Protein AF-A0A7J2UTR8-F1 (afdb_monomer_lite)

Secondary structure (DSSP, 8-state):
-HHHHHHHHHHHHHHHHHHHHHHH-----SSTTS-HHHHHHHHHHHHHHHHHHHTTHHHHHS--SSGGG--GGGSHHHHHHHHHHHHHHHHTHHHHTTHHHHHHHHHHHHHHHHHHHHSGGGG---

Structure (mmCIF, N/CA/C/O backbone):
data_AF-A0A7J2UTR8-F1
#
_entry.id   AF-A0A7J2UTR8-F1
#
loop_
_atom_site.group_PDB
_atom_site.id
_atom_site.type_symbol
_atom_site.label_atom_id
_atom_site.label_alt_id
_atom_site.label_comp_id
_atom_site.label_asym_id
_atom_site.label_entity_id
_atom_site.label_seq_id
_atom_site.pdbx_PDB_ins_code
_atom_site.Cartn_x
_atom_site.Cartn_y
_atom_site.Cartn_z
_atom_site.occupancy
_atom_site.B_iso_or_equiv
_atom_site.auth_seq_id
_atom_site.auth_comp_id
_atom_site.auth_asym_id
_atom_site.auth_atom_id
_atom_site.pdbx_PDB_model_num
ATOM 1 N N . MET A 1 1 ? -1.368 7.617 -19.053 1.00 61.59 1 MET A N 1
ATOM 2 C CA . MET A 1 1 ? -2.261 6.508 -18.619 1.00 61.59 1 MET A CA 1
ATOM 3 C C . MET A 1 1 ? -1.663 5.593 -17.542 1.00 61.59 1 MET A C 1
ATOM 5 O O . MET A 1 1 ? -2.368 5.295 -16.586 1.00 61.59 1 MET A O 1
ATOM 9 N N . ARG A 1 2 ? -0.378 5.205 -17.615 1.00 71.50 2 ARG A N 1
ATOM 10 C CA . ARG A 1 2 ? 0.277 4.265 -16.674 1.00 71.50 2 ARG A CA 1
ATOM 11 C C . ARG A 1 2 ? 0.055 4.573 -15.182 1.00 71.50 2 ARG A C 1
ATOM 13 O O . ARG A 1 2 ? -0.390 3.699 -14.445 1.00 71.50 2 ARG A O 1
ATOM 20 N N . LYS A 1 3 ? 0.260 5.823 -14.748 1.00 74.94 3 LYS A N 1
ATOM 21 C CA . LYS A 1 3 ? 0.054 6.251 -13.347 1.00 74.94 3 LYS A CA 1
ATOM 22 C C . LYS A 1 3 ? -1.373 5.978 -12.843 1.00 74.94 3 LYS A C 1
ATOM 24 O O . LYS A 1 3 ? -1.557 5.536 -11.710 1.00 74.94 3 LYS A O 1
ATOM 29 N N . PHE A 1 4 ? -2.382 6.226 -13.679 1.00 81.19 4 PHE A N 1
ATOM 30 C CA . PHE A 1 4 ? -3.785 5.981 -13.335 1.00 81.19 4 PHE A CA 1
ATOM 31 C C . PHE A 1 4 ? -4.051 4.484 -13.139 1.00 81.19 4 PHE A C 1
ATOM 33 O O . PHE A 1 4 ? -4.593 4.102 -12.109 1.00 81.19 4 PHE A O 1
ATOM 40 N N . THR A 1 5 ? -3.558 3.634 -14.044 1.00 85.88 5 THR A N 1
ATOM 41 C CA . THR A 1 5 ? -3.658 2.170 -13.926 1.00 85.88 5 THR A CA 1
ATOM 42 C C . THR A 1 5 ? -3.014 1.644 -12.642 1.00 85.88 5 THR A C 1
ATOM 44 O O . THR A 1 5 ? -3.609 0.815 -11.962 1.00 85.88 5 THR A O 1
ATOM 47 N N . HIS A 1 6 ? -1.842 2.171 -12.270 1.00 85.81 6 HIS A N 1
ATOM 48 C CA . HIS A 1 6 ? -1.152 1.789 -11.034 1.00 85.81 6 HIS A CA 1
ATOM 49 C C . HIS A 1 6 ? -1.964 2.146 -9.790 1.00 85.81 6 HIS A C 1
ATOM 51 O O . HIS A 1 6 ? -2.122 1.320 -8.900 1.00 85.81 6 HIS A O 1
ATOM 57 N N . ALA A 1 7 ? -2.551 3.345 -9.761 1.00 86.44 7 ALA A N 1
ATOM 58 C CA . ALA A 1 7 ? -3.429 3.754 -8.668 1.00 86.44 7 ALA A CA 1
ATOM 59 C C . ALA A 1 7 ? -4.692 2.889 -8.566 1.00 86.44 7 ALA A C 1
ATOM 61 O O . ALA A 1 7 ? -5.039 2.450 -7.476 1.00 86.44 7 ALA A O 1
ATOM 62 N N . VAL A 1 8 ? -5.370 2.618 -9.685 1.00 90.19 8 VAL A N 1
ATOM 63 C CA . VAL A 1 8 ? -6.594 1.799 -9.682 1.00 90.19 8 VAL A CA 1
ATOM 64 C C . VAL A 1 8 ? -6.298 0.384 -9.189 1.00 90.19 8 VAL A C 1
ATOM 66 O O . VAL A 1 8 ? -7.002 -0.125 -8.321 1.00 90.19 8 VAL A O 1
ATOM 69 N N . PHE A 1 9 ? -5.232 -0.239 -9.691 1.00 90.88 9 PHE A N 1
ATOM 70 C CA . PHE A 1 9 ? -4.850 -1.588 -9.280 1.00 90.88 9 PHE A CA 1
ATOM 71 C C . PHE A 1 9 ? -4.436 -1.647 -7.801 1.00 90.88 9 PHE A C 1
ATOM 73 O O . PHE A 1 9 ? -4.866 -2.544 -7.076 1.00 90.88 9 PHE A O 1
ATOM 80 N N . ALA A 1 10 ? -3.680 -0.649 -7.335 1.00 92.12 10 ALA A N 1
ATOM 81 C CA . ALA A 1 10 ? -3.309 -0.506 -5.933 1.00 92.12 10 ALA A CA 1
ATOM 82 C C . ALA A 1 10 ? -4.534 -0.348 -5.021 1.00 92.12 10 ALA A C 1
ATOM 84 O O . ALA A 1 10 ? -4.593 -0.979 -3.972 1.00 92.12 10 ALA A O 1
ATOM 85 N N . LEU A 1 11 ? -5.536 0.437 -5.428 1.00 92.44 11 LEU A N 1
ATOM 86 C CA . LEU A 1 11 ? -6.776 0.610 -4.664 1.00 92.44 11 LEU A CA 1
ATOM 87 C C . LEU A 1 11 ? -7.621 -0.664 -4.615 1.00 92.44 11 LEU A C 1
ATOM 89 O O . LEU A 1 11 ? -8.209 -0.943 -3.577 1.00 92.44 11 LEU A O 1
ATOM 93 N N . ILE A 1 12 ? -7.668 -1.451 -5.693 1.00 93.19 12 ILE A N 1
ATOM 94 C CA . ILE A 1 12 ? -8.383 -2.737 -5.699 1.00 93.19 12 ILE A CA 1
ATOM 95 C C . ILE A 1 12 ? -7.723 -3.710 -4.715 1.00 93.19 12 ILE A C 1
ATOM 97 O O . ILE A 1 12 ? -8.404 -4.275 -3.858 1.00 93.19 12 ILE A O 1
ATOM 101 N N . LEU A 1 13 ? -6.398 -3.874 -4.797 1.00 91.44 13 LEU A N 1
ATOM 102 C CA . LEU A 1 13 ? -5.659 -4.756 -3.890 1.00 91.44 13 LEU A CA 1
ATOM 103 C C . LEU A 1 13 ? -5.707 -4.259 -2.440 1.00 91.44 13 LEU A C 1
ATOM 105 O O . LEU A 1 13 ? -6.000 -5.037 -1.534 1.00 91.44 13 LEU A O 1
ATOM 109 N N . GLY A 1 14 ? -5.462 -2.966 -2.224 1.00 91.88 14 GLY A N 1
ATOM 110 C CA . GLY A 1 14 ? -5.507 -2.330 -0.910 1.00 91.88 14 GLY A CA 1
ATOM 111 C C . GLY A 1 14 ? -6.895 -2.366 -0.285 1.00 91.88 14 GLY A C 1
ATOM 112 O O . GLY A 1 14 ? -7.018 -2.675 0.893 1.00 91.88 14 GLY A O 1
ATOM 113 N N . GLY A 1 15 ? -7.949 -2.128 -1.068 1.00 91.12 15 GLY A N 1
ATOM 114 C CA . GLY A 1 15 ? -9.335 -2.228 -0.616 1.00 91.12 15 GLY A CA 1
ATOM 115 C C . GLY A 1 15 ? -9.709 -3.653 -0.209 1.00 91.12 15 GLY A C 1
ATOM 116 O O . GLY A 1 15 ? -10.306 -3.846 0.848 1.00 91.12 15 GLY A O 1
ATOM 117 N N . GLY A 1 16 ? -9.289 -4.655 -0.989 1.00 91.69 16 GLY A N 1
ATOM 118 C CA . GLY A 1 16 ? -9.457 -6.064 -0.630 1.00 91.69 16 GLY A CA 1
ATOM 119 C C . GLY A 1 16 ? -8.726 -6.429 0.665 1.00 91.69 16 GLY A C 1
ATOM 120 O O . GLY A 1 16 ? -9.321 -7.016 1.566 1.00 91.69 16 GLY A O 1
ATOM 121 N N . ALA A 1 17 ? -7.462 -6.023 0.804 1.00 90.56 17 ALA A N 1
ATOM 122 C CA . ALA A 1 17 ? -6.697 -6.240 2.030 1.00 90.56 17 ALA A CA 1
ATOM 123 C C . ALA A 1 17 ? -7.313 -5.505 3.235 1.00 90.56 17 ALA A C 1
ATOM 125 O O . ALA A 1 17 ? -7.361 -6.054 4.332 1.00 90.56 17 ALA A O 1
ATOM 126 N N . LEU A 1 18 ? -7.824 -4.287 3.039 1.00 91.88 18 LEU A N 1
ATOM 127 C CA . LEU A 1 18 ? -8.445 -3.491 4.094 1.00 91.88 18 LEU A CA 1
ATOM 128 C C . LEU A 1 18 ? -9.753 -4.132 4.566 1.00 91.88 18 LEU A C 1
ATOM 130 O O . LEU A 1 18 ? -10.003 -4.192 5.766 1.00 91.88 18 LEU A O 1
ATOM 134 N N . ALA A 1 19 ? -10.550 -4.672 3.641 1.00 92.00 19 ALA A N 1
ATOM 135 C CA . ALA A 1 19 ? -11.744 -5.439 3.975 1.00 92.00 19 ALA A CA 1
ATOM 136 C C . ALA A 1 19 ? -11.405 -6.676 4.823 1.00 92.00 19 ALA A C 1
ATOM 138 O O . ALA A 1 19 ? -12.109 -6.957 5.787 1.00 92.00 19 ALA A O 1
ATOM 139 N N . LEU A 1 20 ? -10.303 -7.375 4.521 1.00 88.94 20 LEU A N 1
ATOM 140 C CA . LEU A 1 20 ? -9.830 -8.494 5.345 1.00 88.94 20 LEU A CA 1
ATOM 141 C C . LEU A 1 20 ? -9.386 -8.037 6.739 1.00 88.94 20 LEU A C 1
ATOM 143 O O . LEU A 1 20 ? -9.695 -8.708 7.719 1.00 88.94 20 LEU A O 1
ATOM 147 N N . VAL A 1 21 ? -8.705 -6.893 6.836 1.00 88.00 21 VAL A N 1
ATOM 148 C CA . VAL A 1 21 ? -8.297 -6.308 8.121 1.00 88.00 21 VAL A CA 1
ATOM 149 C C . VAL A 1 21 ? -9.519 -5.959 8.974 1.00 88.00 21 VAL A C 1
ATOM 151 O O . VAL A 1 21 ? -9.525 -6.282 10.153 1.00 88.00 21 VAL A O 1
ATOM 154 N N . PHE A 1 22 ? -10.585 -5.395 8.400 1.00 89.12 22 PHE A N 1
ATOM 155 C CA . PHE A 1 22 ? -11.830 -5.152 9.142 1.00 89.12 22 PHE A CA 1
ATOM 156 C C . PHE A 1 22 ? -12.626 -6.424 9.456 1.00 89.12 22 PHE A C 1
ATOM 158 O O . PHE A 1 22 ? -13.312 -6.471 10.472 1.00 89.12 22 PHE A O 1
ATOM 165 N N . ALA A 1 23 ? -12.571 -7.442 8.594 1.00 88.62 23 ALA A N 1
ATOM 166 C CA . ALA A 1 23 ? -13.327 -8.679 8.785 1.00 88.62 23 ALA A CA 1
ATOM 167 C C . ALA A 1 23 ? -12.691 -9.624 9.816 1.00 88.62 23 ALA A C 1
ATOM 169 O O . ALA A 1 23 ? -13.411 -10.357 10.490 1.00 88.62 23 ALA A O 1
ATOM 170 N N . TYR A 1 24 ? -11.359 -9.632 9.913 1.00 84.44 24 TYR A N 1
ATOM 171 C CA . TYR A 1 24 ? -10.611 -10.628 10.691 1.00 84.44 24 TYR A CA 1
ATOM 172 C C . TYR A 1 24 ? -9.570 -10.034 11.640 1.00 84.44 24 TYR A C 1
ATOM 174 O O . TYR A 1 24 ? -8.986 -10.768 12.435 1.00 84.44 24 TYR A O 1
ATOM 182 N N . GLY A 1 25 ? -9.276 -8.741 11.532 1.00 78.88 25 GLY A N 1
ATOM 183 C CA . GLY A 1 25 ? -8.297 -8.081 12.378 1.00 78.88 25 GLY A CA 1
ATOM 184 C C . GLY A 1 25 ? -8.929 -7.565 13.66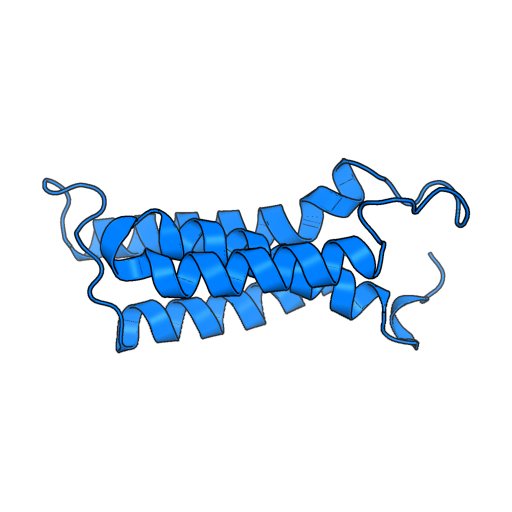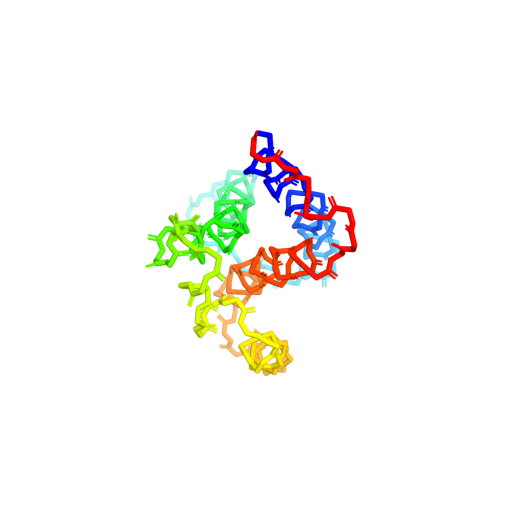1 1.00 78.88 25 GLY A C 1
ATOM 185 O O . GLY A 1 25 ? -9.905 -6.821 13.627 1.00 78.88 25 GLY A O 1
ATOM 186 N N . ASP A 1 26 ? -8.299 -7.874 14.791 1.00 78.81 26 ASP A N 1
ATOM 187 C CA . ASP A 1 26 ? -8.483 -7.089 16.008 1.00 78.81 26 ASP A CA 1
ATOM 188 C C . ASP A 1 26 ? -7.714 -5.775 15.842 1.00 78.81 26 ASP A C 1
ATOM 190 O O . ASP A 1 26 ? -6.499 -5.705 16.053 1.00 78.81 26 ASP A O 1
ATOM 194 N N . ILE A 1 27 ? -8.415 -4.739 15.378 1.00 76.88 27 ILE A N 1
ATOM 195 C CA . ILE A 1 27 ? -7.851 -3.401 15.198 1.00 76.88 27 ILE A CA 1
ATOM 196 C C . ILE A 1 27 ? -8.096 -2.623 16.496 1.00 76.88 27 ILE A C 1
ATOM 198 O O . ILE A 1 27 ? -9.242 -2.264 16.779 1.00 76.88 27 ILE A O 1
ATOM 202 N N . PRO A 1 28 ? -7.060 -2.356 17.312 1.00 79.81 28 PRO A N 1
ATOM 203 C CA . PRO A 1 28 ? -7.224 -1.454 18.441 1.00 79.81 28 PRO A CA 1
ATOM 204 C C . PRO A 1 28 ? -7.564 -0.049 17.922 1.00 79.81 28 PRO A C 1
ATOM 206 O O . PRO A 1 28 ? -7.096 0.321 16.841 1.00 79.81 28 PRO A O 1
ATOM 209 N N . PRO A 1 29 ? -8.335 0.748 18.682 1.00 82.19 29 PRO A N 1
ATOM 210 C CA . PRO A 1 29 ? -8.700 2.091 18.255 1.00 82.19 29 PRO A CA 1
ATOM 211 C C . PRO A 1 29 ? -7.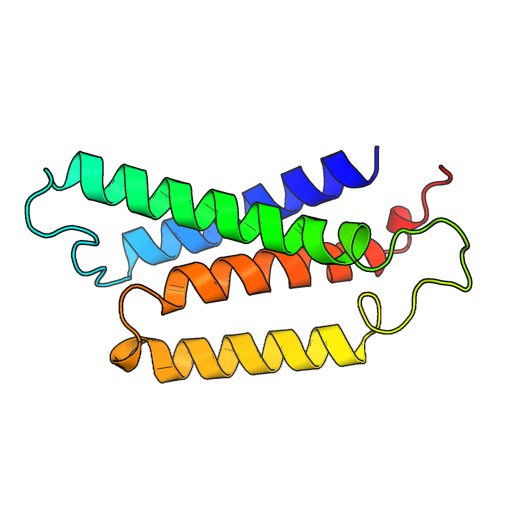444 2.931 18.007 1.00 82.19 29 PRO A C 1
ATOM 213 O O . PRO A 1 29 ? -6.527 2.945 18.836 1.00 82.19 29 PRO A O 1
ATOM 216 N N . LEU A 1 30 ? -7.411 3.640 16.878 1.00 84.19 30 LEU A N 1
ATOM 217 C CA . LEU A 1 30 ? -6.303 4.525 16.521 1.00 84.19 30 LEU A CA 1
ATOM 218 C C . LEU A 1 30 ? -6.221 5.700 17.507 1.00 84.19 30 LEU A C 1
ATOM 220 O O . LEU A 1 30 ? -5.135 6.072 17.953 1.00 84.19 30 LEU A O 1
ATOM 224 N N . ILE A 1 31 ? -7.374 6.269 17.861 1.00 86.12 31 ILE A N 1
ATOM 225 C CA . ILE A 1 31 ? -7.520 7.341 18.842 1.00 86.12 31 ILE A CA 1
ATOM 226 C C . ILE A 1 31 ? -8.619 6.929 19.838 1.00 86.12 31 ILE A C 1
ATOM 228 O O . ILE A 1 31 ? -9.803 7.051 19.528 1.00 86.12 31 ILE A O 1
ATOM 232 N N . PRO A 1 32 ? -8.270 6.506 21.072 1.00 84.62 32 PRO A N 1
ATOM 233 C CA . PRO A 1 32 ? -9.231 5.948 22.035 1.00 84.62 32 PRO A CA 1
ATOM 234 C C . PRO A 1 32 ? -10.412 6.856 22.416 1.00 84.62 32 PRO A C 1
ATOM 236 O O . PRO A 1 32 ? -11.399 6.382 22.968 1.00 84.62 32 PRO A O 1
ATOM 239 N N . GLN A 1 33 ? -10.304 8.163 22.169 1.00 91.88 33 GLN A N 1
ATOM 240 C CA . GLN A 1 33 ? -11.310 9.169 22.529 1.00 91.88 33 GLN A CA 1
ATOM 241 C C . GLN A 1 33 ? -12.283 9.498 21.382 1.00 91.88 33 GLN A C 1
ATOM 243 O O . GLN A 1 33 ? -13.203 10.293 21.563 1.00 91.88 33 GLN A O 1
ATOM 248 N N . VAL A 1 34 ? -12.072 8.929 20.193 1.00 92.31 34 VAL A N 1
ATOM 249 C CA . VAL A 1 34 ? -12.854 9.218 18.985 1.00 92.31 34 VAL A CA 1
ATOM 250 C C . VAL A 1 34 ? -13.985 8.191 18.834 1.00 92.31 34 VAL A C 1
ATOM 252 O O . VAL A 1 34 ? -13.790 7.020 19.161 1.00 92.31 34 VAL A O 1
ATOM 255 N N . PRO A 1 35 ? -15.179 8.582 18.335 1.00 93.94 35 PRO A N 1
ATOM 256 C CA . PRO A 1 35 ? -16.255 7.631 18.068 1.00 93.94 35 PRO A CA 1
ATOM 257 C C . PRO A 1 35 ? -15.789 6.469 17.171 1.00 93.94 35 PRO A C 1
ATOM 259 O O . PRO A 1 35 ? -15.125 6.735 16.167 1.00 93.94 35 PRO A O 1
ATOM 262 N N . PRO A 1 36 ? -16.189 5.208 17.438 1.00 89.75 36 PRO A N 1
ATOM 263 C CA . PRO A 1 36 ? -15.663 4.036 16.725 1.00 89.75 36 PRO A CA 1
ATOM 264 C C . PRO A 1 36 ? -15.799 4.099 15.198 1.00 89.75 36 PRO A C 1
ATOM 266 O O . PRO A 1 36 ? -14.903 3.681 14.465 1.00 89.75 36 PRO A O 1
ATOM 269 N N . LEU A 1 37 ? -16.907 4.663 14.704 1.00 91.25 37 LEU A N 1
ATOM 270 C CA . LEU A 1 37 ? -17.121 4.859 13.270 1.00 91.25 37 LEU A CA 1
ATOM 271 C C . LEU A 1 37 ? -16.101 5.840 12.674 1.00 91.25 37 LEU A C 1
ATOM 273 O O . LEU A 1 37 ? -15.549 5.578 11.610 1.00 91.25 37 LEU A O 1
ATOM 277 N N . LEU A 1 38 ? -15.843 6.959 13.355 1.00 92.50 38 LEU A N 1
ATOM 278 C CA . LEU A 1 38 ? -14.885 7.959 12.891 1.00 92.50 38 LEU A CA 1
ATOM 279 C C . LEU A 1 38 ? -13.451 7.419 12.967 1.00 92.50 38 LEU A C 1
ATOM 281 O O . LEU A 1 38 ? -12.686 7.620 12.029 1.00 92.50 38 LEU A O 1
ATOM 285 N N . ASP A 1 39 ? -13.116 6.677 14.023 1.00 90.00 39 ASP A N 1
ATOM 286 C CA . ASP A 1 39 ? -11.824 5.999 14.163 1.00 90.00 39 ASP A CA 1
ATOM 287 C C . ASP A 1 39 ? -11.570 5.017 13.005 1.00 90.00 39 ASP A C 1
ATOM 289 O O . ASP A 1 39 ? -10.543 5.090 12.329 1.00 90.00 39 ASP A O 1
ATOM 293 N N . SER A 1 40 ? -12.575 4.196 12.679 1.00 90.31 40 SER A N 1
ATOM 294 C CA . SER A 1 40 ? -12.525 3.258 11.551 1.00 90.31 40 SER A CA 1
ATOM 295 C C . SER A 1 40 ? -12.356 3.972 10.207 1.00 90.31 40 SER A C 1
ATOM 297 O O . SER A 1 40 ? -11.573 3.532 9.365 1.00 90.31 40 SER A O 1
ATOM 299 N N . VAL A 1 41 ? -13.054 5.095 9.995 1.00 92.62 41 VAL A N 1
ATOM 300 C CA . VAL A 1 41 ? -12.925 5.906 8.771 1.00 92.62 41 VAL A CA 1
ATOM 301 C C . VAL A 1 41 ? -11.529 6.518 8.656 1.00 92.62 41 VAL A C 1
ATOM 303 O O . VAL A 1 41 ? -10.943 6.492 7.572 1.00 92.62 41 VAL A O 1
ATOM 306 N N . LEU A 1 42 ? -10.968 7.035 9.752 1.00 92.56 42 LEU A N 1
ATOM 307 C CA . LEU A 1 42 ? -9.609 7.580 9.774 1.00 92.56 42 LEU A CA 1
ATOM 308 C C . LEU A 1 42 ? -8.572 6.493 9.483 1.00 92.56 42 LEU A C 1
ATOM 310 O O . LEU A 1 42 ? -7.700 6.685 8.636 1.00 92.56 42 LEU A O 1
ATOM 314 N N . PHE A 1 43 ? -8.702 5.335 10.128 1.00 91.81 43 PHE A N 1
ATOM 315 C CA . PHE A 1 43 ? -7.829 4.190 9.903 1.00 91.81 43 PHE A CA 1
ATOM 316 C C . PHE A 1 43 ? -7.891 3.693 8.449 1.00 91.81 43 PHE A C 1
ATOM 318 O O . PHE A 1 43 ? -6.852 3.510 7.806 1.00 91.81 43 PHE A O 1
ATOM 325 N N . ALA A 1 44 ? -9.099 3.550 7.894 1.00 92.88 44 ALA A N 1
ATOM 326 C CA . ALA A 1 44 ? -9.305 3.211 6.490 1.00 92.88 44 ALA A CA 1
ATOM 327 C C . ALA A 1 44 ? -8.660 4.249 5.559 1.00 92.88 44 ALA A C 1
ATOM 329 O O . ALA A 1 44 ? -7.942 3.886 4.627 1.00 92.88 44 ALA A O 1
ATOM 330 N N . GLY A 1 45 ? -8.861 5.538 5.843 1.00 94.25 45 GLY A N 1
ATOM 331 C CA . GLY A 1 45 ? -8.261 6.639 5.093 1.00 94.25 45 GLY A CA 1
ATOM 332 C C . GLY A 1 45 ? -6.734 6.572 5.078 1.00 94.25 45 GLY A C 1
ATOM 333 O O . GLY A 1 45 ? -6.129 6.665 4.010 1.00 94.25 45 GLY A O 1
ATOM 334 N N . LEU A 1 46 ? -6.104 6.331 6.231 1.00 94.44 46 LEU A N 1
ATOM 335 C CA . LEU A 1 46 ? -4.650 6.171 6.333 1.00 94.44 46 LEU A CA 1
ATOM 336 C C . LEU A 1 46 ? -4.144 4.964 5.536 1.00 94.44 46 LEU A C 1
ATOM 338 O O . LEU A 1 46 ? -3.142 5.076 4.831 1.00 94.44 46 LEU A O 1
ATOM 342 N N . CYS A 1 47 ? -4.851 3.835 5.589 1.00 94.31 47 CYS A N 1
ATOM 343 C CA . CYS A 1 47 ? -4.523 2.647 4.800 1.00 94.31 47 CYS A CA 1
ATOM 344 C C . CYS A 1 47 ? -4.595 2.916 3.288 1.00 94.31 47 CYS A C 1
ATOM 346 O O . CYS A 1 47 ? -3.697 2.521 2.541 1.00 94.31 47 CYS A O 1
ATOM 348 N N . LEU A 1 48 ? -5.627 3.633 2.833 1.00 94.50 48 LEU A N 1
ATOM 349 C CA . LEU A 1 48 ? -5.788 4.007 1.426 1.00 94.50 48 LEU A CA 1
ATOM 350 C C . LEU A 1 48 ? -4.714 5.003 0.964 1.00 94.50 48 LEU A C 1
ATOM 352 O O . LEU A 1 48 ? -4.191 4.888 -0.144 1.00 94.50 48 LEU A O 1
ATOM 356 N N . VAL A 1 49 ? -4.332 5.957 1.815 1.00 95.38 49 VAL A N 1
ATOM 357 C CA . VAL A 1 49 ? -3.208 6.859 1.526 1.00 95.38 49 VAL A CA 1
ATOM 358 C C . VAL A 1 49 ? -1.899 6.074 1.452 1.00 95.38 49 VAL A C 1
ATOM 360 O O . VAL A 1 49 ? -1.121 6.291 0.525 1.00 95.38 49 VAL A O 1
ATOM 363 N N . ALA A 1 50 ? -1.672 5.130 2.367 1.00 95.25 50 ALA A N 1
ATOM 364 C CA . ALA A 1 50 ? -0.469 4.307 2.385 1.00 95.25 50 ALA A CA 1
ATOM 365 C C . ALA A 1 50 ? -0.335 3.453 1.116 1.00 95.25 50 ALA A C 1
ATOM 367 O O . ALA A 1 50 ? 0.715 3.488 0.474 1.00 95.25 50 ALA A O 1
ATOM 368 N N . VAL A 1 51 ? -1.392 2.751 0.689 1.00 95.88 51 VAL A N 1
ATOM 369 C CA . VAL A 1 51 ? -1.334 1.940 -0.541 1.00 95.88 51 VAL A CA 1
ATOM 370 C C . VAL A 1 51 ? -1.099 2.806 -1.781 1.00 95.88 51 VAL A C 1
ATOM 372 O O . VAL A 1 51 ? -0.296 2.460 -2.648 1.00 95.88 51 VAL A O 1
ATOM 375 N N . MET A 1 52 ? -1.718 3.986 -1.838 1.00 94.88 52 MET A N 1
ATOM 376 C CA . MET A 1 52 ? -1.515 4.938 -2.929 1.00 94.88 52 MET A CA 1
ATOM 377 C C . MET A 1 52 ? -0.099 5.514 -2.941 1.00 94.88 52 MET A C 1
ATOM 379 O O . MET A 1 52 ? 0.497 5.649 -4.010 1.00 94.88 52 MET A O 1
ATOM 383 N N . ALA A 1 53 ? 0.453 5.824 -1.767 1.00 94.31 53 ALA A N 1
ATOM 384 C CA . ALA A 1 53 ? 1.831 6.268 -1.630 1.00 94.31 53 ALA A CA 1
ATOM 385 C C . ALA A 1 53 ? 2.788 5.176 -2.117 1.00 94.31 53 ALA A C 1
ATOM 387 O O . ALA A 1 53 ? 3.619 5.445 -2.979 1.00 94.31 53 ALA A O 1
ATOM 388 N N . GLY A 1 54 ? 2.611 3.932 -1.666 1.00 92.19 54 GLY A N 1
ATOM 389 C CA . GLY A 1 54 ? 3.443 2.797 -2.069 1.00 92.19 54 GLY A CA 1
ATOM 390 C C . GLY A 1 54 ? 3.422 2.552 -3.575 1.00 92.19 54 GLY A C 1
ATOM 391 O O . GLY A 1 54 ? 4.459 2.288 -4.174 1.00 92.19 54 GLY A O 1
ATOM 392 N N . ALA A 1 55 ? 2.262 2.728 -4.209 1.00 92.69 55 ALA A N 1
ATOM 393 C CA . ALA A 1 55 ? 2.100 2.561 -5.649 1.00 92.69 55 ALA A CA 1
ATOM 394 C C . ALA A 1 55 ? 2.679 3.705 -6.498 1.00 92.69 55 ALA A C 1
ATOM 396 O O . ALA A 1 55 ? 2.698 3.607 -7.722 1.00 92.69 55 ALA A O 1
ATOM 397 N N . ARG A 1 56 ? 3.088 4.826 -5.891 1.00 89.88 56 ARG A N 1
ATOM 398 C CA . ARG A 1 56 ? 3.602 6.006 -6.612 1.00 89.88 56 ARG A CA 1
ATOM 399 C C . ARG A 1 56 ? 5.018 6.388 -6.216 1.00 89.88 56 ARG A C 1
ATOM 401 O O . ARG A 1 56 ? 5.716 6.979 -7.035 1.00 89.88 56 ARG A O 1
ATOM 408 N N . LEU A 1 57 ? 5.442 6.043 -5.003 1.00 90.12 57 LEU A N 1
ATOM 409 C CA . LEU A 1 57 ? 6.768 6.330 -4.468 1.00 90.12 57 LEU A CA 1
ATOM 410 C C . LEU A 1 57 ? 7.903 5.900 -5.415 1.00 90.12 57 LEU A C 1
ATOM 412 O O . LEU A 1 57 ? 8.801 6.713 -5.620 1.00 90.12 57 LEU A O 1
ATOM 416 N N . PRO A 1 58 ? 7.869 4.711 -6.056 1.00 86.69 58 PRO A N 1
ATOM 417 C CA . PRO A 1 58 ? 8.956 4.280 -6.936 1.00 86.69 58 PRO A CA 1
ATOM 418 C C . PRO A 1 58 ? 9.150 5.221 -8.124 1.00 86.69 58 PRO A C 1
ATOM 420 O O . PRO A 1 58 ? 10.266 5.631 -8.410 1.00 86.69 58 PRO A O 1
ATOM 423 N N . ASP A 1 59 ? 8.055 5.633 -8.766 1.00 85.94 59 ASP A N 1
ATOM 424 C CA . ASP A 1 59 ? 8.083 6.561 -9.902 1.00 85.94 59 ASP A CA 1
ATOM 425 C C . ASP A 1 59 ? 8.401 8.012 -9.485 1.00 85.94 59 ASP A C 1
ATOM 427 O O . ASP A 1 59 ? 8.780 8.818 -10.334 1.00 85.94 59 ASP A O 1
ATOM 431 N N . LEU A 1 60 ? 8.207 8.375 -8.211 1.00 86.50 60 LEU A N 1
ATOM 432 C CA . LEU A 1 60 ? 8.604 9.682 -7.672 1.00 86.50 60 LEU A CA 1
ATOM 433 C C . LEU A 1 60 ? 10.101 9.732 -7.352 1.00 86.50 60 LEU A C 1
ATOM 435 O O . LEU A 1 60 ? 10.736 10.751 -7.606 1.00 86.50 60 LEU A O 1
ATOM 439 N N . ILE A 1 61 ? 10.647 8.645 -6.797 1.00 86.19 61 ILE A N 1
ATOM 440 C CA . ILE A 1 61 ? 12.070 8.525 -6.458 1.00 86.19 61 ILE A CA 1
ATOM 441 C C . ILE A 1 61 ? 12.904 8.310 -7.723 1.00 86.19 61 ILE A C 1
ATOM 443 O O . ILE A 1 61 ? 13.944 8.939 -7.898 1.00 86.19 61 ILE A O 1
ATOM 447 N N . GLU A 1 62 ? 12.441 7.432 -8.610 1.00 83.50 62 GLU A N 1
ATOM 448 C CA . GLU A 1 62 ? 13.153 7.015 -9.813 1.00 83.50 62 GLU A CA 1
ATOM 449 C C . GLU A 1 62 ? 12.243 7.197 -11.042 1.00 83.50 62 GLU A C 1
ATOM 451 O O . GLU A 1 62 ? 11.673 6.239 -11.575 1.00 83.50 62 GLU A O 1
ATOM 456 N N . PRO A 1 63 ? 12.032 8.452 -11.487 1.00 79.44 63 PRO A N 1
ATOM 457 C CA . PRO A 1 63 ? 11.139 8.742 -12.597 1.00 79.44 63 PRO A CA 1
ATOM 458 C C . PRO A 1 63 ? 11.657 8.123 -13.897 1.00 79.44 63 PRO A C 1
ATOM 460 O O . PRO A 1 63 ? 12.843 8.176 -14.219 1.00 79.44 63 PRO A O 1
ATOM 463 N N . GLY A 1 64 ? 10.738 7.574 -14.694 1.00 71.06 64 GLY A N 1
ATOM 464 C CA . GLY A 1 64 ? 11.032 6.892 -15.959 1.00 71.06 64 GLY A CA 1
ATOM 465 C C . GLY A 1 64 ? 11.425 7.817 -17.115 1.00 71.06 64 GLY A C 1
ATOM 466 O O . GLY A 1 64 ? 10.888 7.657 -18.203 1.00 71.06 64 GLY A O 1
ATOM 467 N N . ILE A 1 65 ? 12.326 8.779 -16.890 1.00 70.12 65 ILE A N 1
ATOM 468 C CA . ILE A 1 65 ? 12.771 9.761 -17.894 1.00 70.12 65 ILE A CA 1
ATOM 469 C C . ILE A 1 65 ? 13.554 9.066 -19.019 1.00 70.12 65 ILE A C 1
ATOM 471 O O . ILE A 1 65 ? 13.404 9.430 -20.177 1.00 70.12 65 ILE A O 1
ATOM 475 N N . ASN A 1 66 ? 14.324 8.018 -18.699 1.00 62.81 66 ASN A N 1
ATOM 476 C CA . ASN A 1 66 ? 15.031 7.182 -19.673 1.00 62.81 66 ASN A CA 1
ATOM 477 C C . ASN A 1 66 ? 14.850 5.692 -19.334 1.00 62.81 66 ASN A C 1
ATOM 479 O O . ASN A 1 66 ? 14.930 5.301 -18.170 1.00 62.81 66 ASN A O 1
ATOM 483 N N . ARG A 1 67 ? 14.669 4.825 -20.345 1.00 57.75 67 ARG A N 1
ATOM 484 C CA . ARG A 1 67 ? 14.497 3.364 -20.148 1.00 57.75 67 ARG A CA 1
ATOM 485 C C . ARG A 1 67 ? 15.674 2.695 -19.424 1.00 57.75 67 ARG A C 1
ATOM 487 O O . ARG A 1 67 ? 15.464 1.697 -18.747 1.00 57.75 67 ARG A O 1
ATOM 494 N N . GLY A 1 68 ? 16.881 3.252 -19.544 1.00 56.19 68 GLY A N 1
ATOM 495 C CA . GLY A 1 68 ? 18.080 2.791 -18.831 1.00 56.19 68 GLY A CA 1
ATOM 496 C C . GLY A 1 68 ? 18.214 3.303 -17.393 1.00 56.19 68 GLY A C 1
ATOM 497 O O . GLY A 1 68 ? 19.174 2.949 -16.724 1.00 56.19 68 GLY A O 1
ATOM 498 N N . HIS A 1 69 ? 17.280 4.137 -16.924 1.00 58.75 69 HIS A N 1
ATOM 499 C CA . HIS A 1 69 ? 17.348 4.815 -15.626 1.00 58.75 69 HIS A CA 1
ATOM 500 C C . HIS A 1 69 ? 16.427 4.204 -14.563 1.00 58.75 69 HIS A C 1
ATOM 502 O O . HIS A 1 69 ? 16.356 4.721 -13.456 1.00 58.75 69 HIS A O 1
ATOM 508 N N . ARG A 1 70 ? 15.707 3.124 -14.898 1.00 69.31 70 ARG A N 1
ATOM 509 C CA . ARG A 1 70 ? 14.956 2.320 -13.926 1.00 69.31 70 ARG A CA 1
ATOM 510 C C . ARG A 1 70 ? 15.922 1.358 -13.235 1.00 69.31 70 ARG A C 1
ATOM 512 O O . ARG A 1 70 ? 16.160 0.258 -13.728 1.00 69.31 70 ARG A O 1
ATOM 519 N N . GLY A 1 71 ? 16.536 1.824 -12.159 1.00 76.75 71 GLY A N 1
ATOM 520 C CA . GLY A 1 71 ? 17.514 1.118 -11.349 1.00 76.75 71 GLY A CA 1
ATOM 521 C C . GLY A 1 71 ? 16.876 0.311 -10.222 1.00 76.75 71 GLY A C 1
ATOM 522 O O . GLY A 1 71 ? 16.207 -0.700 -10.449 1.00 76.75 71 GLY A O 1
ATOM 523 N N . LEU A 1 72 ? 17.170 0.692 -8.980 1.00 80.19 72 LEU A N 1
ATOM 524 C CA . LEU A 1 72 ? 16.923 -0.149 -7.808 1.00 80.19 72 LEU A CA 1
ATOM 525 C C . LEU A 1 72 ? 15.434 -0.260 -7.457 1.00 80.19 72 LEU A C 1
ATOM 527 O O . LEU A 1 72 ? 14.993 -1.354 -7.089 1.00 80.19 72 LEU A O 1
ATOM 531 N N . PHE A 1 73 ? 14.655 0.817 -7.607 1.00 81.88 73 PHE A N 1
ATOM 532 C CA . PHE A 1 73 ? 13.250 0.872 -7.174 1.00 81.88 73 PHE A CA 1
ATOM 533 C C . PHE A 1 73 ? 12.284 0.183 -8.146 1.00 81.88 73 PHE A C 1
ATOM 535 O O . PHE A 1 73 ? 11.114 -0.015 -7.830 1.00 81.88 73 PHE A O 1
ATOM 542 N N . HIS A 1 74 ? 12.781 -0.263 -9.298 1.00 83.19 74 HIS A N 1
ATOM 543 C CA . HIS A 1 74 ? 12.039 -1.085 -10.258 1.00 83.19 74 HIS A CA 1
ATOM 544 C C . HIS A 1 74 ? 12.662 -2.476 -10.436 1.00 83.19 74 HIS A C 1
ATOM 546 O O . HIS A 1 74 ? 12.298 -3.223 -11.346 1.00 83.19 74 HIS A O 1
ATOM 552 N N . SER A 1 75 ? 13.611 -2.843 -9.569 1.00 84.19 75 SER A N 1
ATOM 553 C CA . SER A 1 75 ? 14.313 -4.121 -9.643 1.00 84.19 75 SER A CA 1
ATOM 554 C C . SER A 1 75 ? 13.503 -5.271 -9.034 1.00 84.19 75 SER A C 1
ATOM 556 O O . SER A 1 75 ? 12.781 -5.119 -8.047 1.00 84.19 75 SER A O 1
ATOM 558 N N . LYS A 1 76 ? 13.694 -6.484 -9.571 1.00 80.50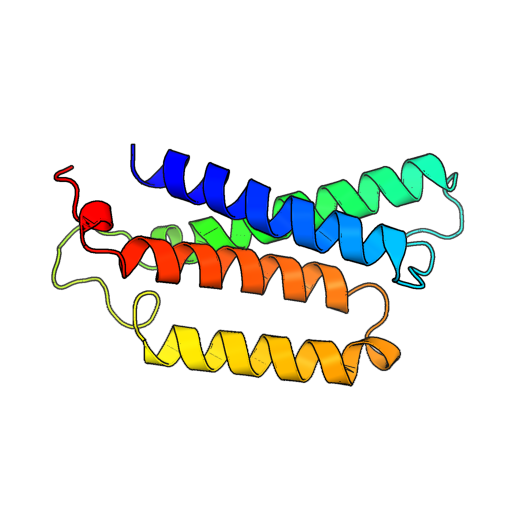 76 LYS A N 1
ATOM 559 C CA . LYS A 1 76 ? 13.130 -7.711 -8.977 1.00 80.50 76 LYS A CA 1
ATOM 560 C C . LYS A 1 76 ? 13.640 -7.942 -7.550 1.00 80.50 76 LYS A C 1
ATOM 562 O O . LYS A 1 76 ? 12.896 -8.446 -6.719 1.00 80.50 76 LYS A O 1
ATOM 567 N N . GLY A 1 77 ? 14.887 -7.556 -7.261 1.00 84.25 77 GLY A N 1
ATOM 568 C CA . GLY A 1 77 ? 15.471 -7.660 -5.921 1.00 84.25 77 GLY A CA 1
ATOM 569 C C . GLY A 1 77 ? 14.698 -6.840 -4.887 1.00 84.25 77 GLY A C 1
ATOM 570 O O . GLY A 1 77 ? 14.396 -7.343 -3.809 1.00 84.25 77 GLY A O 1
ATOM 571 N N . MET A 1 78 ? 14.288 -5.622 -5.251 1.00 85.25 78 MET A N 1
ATOM 572 C CA . MET A 1 78 ? 13.445 -4.783 -4.399 1.00 85.25 78 MET A CA 1
ATOM 573 C C . MET A 1 78 ? 12.051 -5.391 -4.190 1.00 85.25 78 MET A C 1
ATOM 575 O O . MET A 1 78 ? 11.537 -5.358 -3.075 1.00 85.25 78 MET A O 1
ATOM 579 N N . ALA A 1 79 ? 11.470 -6.029 -5.217 1.00 83.25 79 ALA A N 1
ATOM 580 C CA . ALA A 1 79 ? 10.213 -6.769 -5.068 1.00 83.25 79 ALA A CA 1
ATOM 581 C C . ALA A 1 79 ? 10.330 -7.882 -4.012 1.00 83.25 79 ALA A C 1
ATOM 583 O O . ALA A 1 79 ? 9.489 -7.980 -3.121 1.00 83.25 79 ALA A O 1
ATOM 584 N N . PHE A 1 80 ? 11.392 -8.692 -4.079 1.00 83.69 80 PHE A N 1
ATOM 585 C CA . PHE A 1 80 ? 11.635 -9.757 -3.102 1.00 83.69 80 PHE A CA 1
ATOM 586 C C . PHE A 1 80 ? 11.872 -9.213 -1.693 1.00 83.69 80 PHE A C 1
ATOM 588 O O . PHE A 1 80 ? 11.329 -9.767 -0.739 1.00 83.69 80 PHE A O 1
ATOM 595 N N . LEU A 1 81 ? 12.628 -8.118 -1.560 1.00 87.81 81 LEU A N 1
ATOM 596 C CA . LEU A 1 81 ? 12.840 -7.457 -0.273 1.00 87.81 81 LEU A CA 1
ATOM 597 C C . LEU A 1 81 ? 11.509 -7.004 0.339 1.00 87.81 81 LEU A C 1
ATOM 599 O O . LEU A 1 81 ? 11.247 -7.297 1.500 1.00 87.81 81 LEU A O 1
ATOM 603 N N . LEU A 1 82 ? 10.648 -6.349 -0.443 1.00 87.25 82 LEU A N 1
ATOM 604 C CA . LEU A 1 82 ? 9.346 -5.861 0.022 1.00 87.25 82 LEU A CA 1
ATOM 605 C C . LEU A 1 82 ? 8.401 -6.994 0.416 1.00 87.25 82 LEU A C 1
ATOM 607 O O . LEU A 1 82 ? 7.731 -6.889 1.439 1.00 87.25 82 LEU A O 1
ATOM 611 N N . ILE A 1 83 ? 8.374 -8.084 -0.353 1.00 84.94 83 ILE A N 1
ATOM 612 C CA . ILE A 1 83 ? 7.613 -9.286 0.011 1.00 84.94 83 ILE A CA 1
ATOM 613 C C . ILE A 1 83 ? 8.154 -9.865 1.325 1.00 84.94 83 ILE A C 1
ATOM 615 O O . ILE A 1 83 ? 7.373 -10.182 2.219 1.00 84.94 83 ILE A O 1
ATOM 619 N N . GLY A 1 84 ? 9.479 -9.938 1.488 1.00 85.50 84 GLY A N 1
ATOM 620 C CA . GLY A 1 84 ? 10.113 -10.351 2.741 1.00 85.50 84 GLY A CA 1
ATOM 621 C C . GLY A 1 84 ? 9.719 -9.455 3.920 1.00 85.50 84 GLY A C 1
ATOM 622 O O . GLY A 1 84 ? 9.314 -9.959 4.966 1.00 85.50 84 GLY A O 1
ATOM 623 N N . CYS A 1 85 ? 9.748 -8.132 3.735 1.00 86.44 85 CYS A N 1
ATOM 624 C CA . CYS A 1 85 ? 9.281 -7.164 4.725 1.00 86.44 85 CYS A CA 1
ATOM 625 C C . CYS A 1 85 ? 7.800 -7.370 5.066 1.00 86.44 85 CYS A C 1
ATOM 627 O O . CYS A 1 85 ? 7.464 -7.366 6.245 1.00 86.44 85 CYS A O 1
ATOM 629 N N . MET A 1 86 ? 6.924 -7.599 4.080 1.00 85.88 86 MET A N 1
ATOM 630 C CA . MET A 1 86 ? 5.505 -7.892 4.328 1.00 85.88 86 MET A CA 1
ATOM 631 C C . MET A 1 86 ? 5.331 -9.144 5.181 1.00 85.88 86 MET A C 1
ATOM 633 O O . MET A 1 86 ? 4.593 -9.108 6.159 1.00 85.88 86 MET A O 1
ATOM 637 N N . VAL A 1 87 ? 6.034 -10.230 4.851 1.00 84.94 87 VAL A N 1
ATOM 638 C CA . VAL A 1 87 ? 5.975 -11.476 5.625 1.00 84.94 87 VAL A CA 1
ATOM 639 C C . VAL A 1 87 ? 6.416 -11.229 7.069 1.00 84.94 87 VAL A C 1
ATOM 641 O O . VAL A 1 87 ? 5.705 -11.605 7.998 1.00 84.94 87 VAL A O 1
ATOM 644 N N . ILE A 1 88 ? 7.536 -10.530 7.278 1.00 86.31 88 ILE A N 1
ATOM 645 C CA . ILE A 1 88 ? 8.013 -10.170 8.622 1.00 86.31 88 ILE A CA 1
ATOM 646 C C . ILE A 1 88 ? 6.976 -9.313 9.359 1.00 86.31 88 ILE A C 1
ATOM 648 O O . ILE A 1 88 ? 6.673 -9.586 10.518 1.00 86.31 88 ILE A O 1
ATOM 652 N N . LEU A 1 89 ? 6.393 -8.309 8.699 1.00 84.62 89 LEU A N 1
ATOM 653 C CA . LEU A 1 89 ? 5.358 -7.452 9.280 1.00 84.62 89 LEU A CA 1
ATOM 654 C C . LEU A 1 89 ? 4.100 -8.240 9.665 1.00 84.62 89 LEU A C 1
ATOM 656 O O . LEU A 1 89 ? 3.501 -7.931 10.691 1.00 84.62 89 LEU A O 1
ATOM 660 N N . MET A 1 90 ? 3.730 -9.276 8.906 1.00 79.69 90 MET A N 1
ATOM 661 C CA . MET A 1 90 ? 2.630 -10.176 9.269 1.00 79.69 90 MET A CA 1
ATOM 662 C C . MET A 1 90 ? 2.951 -10.990 10.528 1.00 79.69 90 MET A C 1
ATOM 664 O O . MET A 1 90 ? 2.099 -11.118 11.401 1.00 79.69 90 MET A O 1
ATOM 668 N N . PHE A 1 91 ? 4.183 -11.485 10.680 1.00 81.25 91 PHE A N 1
ATOM 669 C CA . PHE A 1 91 ? 4.602 -12.172 11.911 1.00 81.25 91 PHE A CA 1
ATOM 670 C C . PHE A 1 91 ? 4.696 -11.232 13.116 1.00 81.25 91 PHE A C 1
ATOM 672 O O . PHE A 1 91 ? 4.444 -11.639 14.250 1.00 81.25 91 PHE A O 1
ATOM 679 N N . LEU A 1 92 ? 5.048 -9.969 12.879 1.00 82.50 92 LEU A N 1
ATOM 680 C CA . LEU A 1 92 ? 5.131 -8.938 13.909 1.00 82.50 92 LEU A CA 1
ATOM 681 C C . LEU A 1 92 ? 3.801 -8.209 14.145 1.00 82.50 92 LEU A C 1
ATOM 683 O O . LEU A 1 92 ? 3.760 -7.317 14.993 1.00 82.50 92 LEU A O 1
ATOM 687 N N . TYR A 1 93 ? 2.722 -8.590 13.453 1.00 76.06 93 TYR A N 1
ATOM 688 C CA . TYR A 1 93 ? 1.418 -7.924 13.518 1.00 76.06 93 TYR A CA 1
ATOM 689 C C . TYR A 1 93 ? 0.927 -7.761 14.961 1.00 76.06 93 TYR A C 1
ATOM 691 O O . TYR A 1 93 ? 0.595 -6.660 15.401 1.00 76.06 93 TYR A O 1
ATOM 699 N N . SER A 1 94 ? 1.008 -8.840 15.746 1.00 70.44 94 SER A N 1
ATOM 700 C CA . SER A 1 94 ? 0.601 -8.860 17.156 1.00 70.44 94 SER A CA 1
ATOM 701 C C . SER A 1 94 ? 1.433 -7.950 18.066 1.00 70.44 94 SER A C 1
ATOM 703 O O . SER A 1 94 ? 0.980 -7.597 19.150 1.00 70.44 94 SER A O 1
ATOM 705 N N . ARG A 1 95 ? 2.644 -7.558 17.647 1.00 75.56 95 ARG A N 1
ATOM 706 C CA . ARG A 1 95 ? 3.549 -6.688 18.419 1.00 75.56 95 ARG A CA 1
ATOM 707 C C . ARG A 1 95 ? 3.513 -5.232 17.975 1.00 75.56 95 ARG A C 1
ATOM 709 O O . ARG A 1 95 ? 3.753 -4.346 18.786 1.00 75.56 95 ARG A O 1
ATOM 716 N N . LEU A 1 96 ? 3.262 -4.989 16.692 1.00 71.19 96 LEU A N 1
ATOM 717 C CA . LEU A 1 96 ? 3.265 -3.654 16.092 1.00 71.19 96 LEU A CA 1
ATOM 718 C C . LEU A 1 96 ? 1.883 -2.991 16.118 1.00 71.19 96 LEU A C 1
ATOM 720 O O . LEU A 1 96 ? 1.783 -1.789 15.868 1.00 71.19 96 LEU A O 1
ATOM 724 N N . GLY A 1 97 ? 0.827 -3.757 16.413 1.00 75.75 97 GLY A N 1
ATOM 725 C CA . GLY A 1 97 ? -0.536 -3.249 16.519 1.00 75.75 97 GLY A CA 1
ATOM 726 C C . GLY A 1 97 ? -0.948 -2.494 15.255 1.00 75.75 97 GLY A C 1
ATOM 727 O O . GLY A 1 97 ? -0.711 -2.954 14.135 1.00 75.75 97 GLY A O 1
ATOM 728 N N . PHE A 1 98 ? -1.509 -1.297 15.434 1.00 68.94 98 PHE A N 1
ATOM 729 C CA . PHE A 1 98 ? -2.089 -0.490 14.356 1.00 68.94 98 PHE A CA 1
ATOM 730 C C . PHE A 1 98 ? -1.106 -0.040 13.260 1.00 68.94 98 PHE A C 1
ATOM 732 O O . PHE A 1 98 ? -1.543 0.330 12.170 1.00 68.94 98 PHE A O 1
ATOM 739 N N . TYR A 1 99 ? 0.209 -0.055 13.509 1.00 74.81 99 TYR A N 1
ATOM 740 C CA . TYR A 1 99 ? 1.196 0.316 12.489 1.00 74.81 99 TYR A CA 1
ATOM 741 C C . TYR A 1 99 ? 1.370 -0.777 11.433 1.00 74.81 99 TYR A C 1
ATOM 743 O O . TYR A 1 99 ? 1.720 -0.483 10.288 1.00 74.81 99 TYR A O 1
ATOM 751 N N . SER A 1 100 ? 1.121 -2.039 11.797 1.00 81.12 100 SER A N 1
ATOM 752 C CA . SER A 1 100 ? 1.356 -3.163 10.892 1.00 81.12 100 SER A CA 1
ATOM 753 C C . SER A 1 100 ? 0.437 -3.167 9.664 1.00 81.12 100 SER A C 1
ATOM 755 O O . SER A 1 100 ? 0.987 -3.283 8.569 1.00 81.12 100 SER A O 1
ATOM 757 N N . PRO A 1 101 ? -0.892 -2.926 9.747 1.00 87.00 101 PRO A N 1
ATOM 758 C CA . PRO A 1 101 ? -1.727 -2.789 8.556 1.00 87.00 101 PRO A CA 1
ATOM 759 C C . PRO A 1 101 ? -1.281 -1.644 7.644 1.00 87.00 101 PRO A C 1
ATOM 761 O O . PRO A 1 101 ? -1.205 -1.829 6.437 1.00 87.00 101 PRO A O 1
ATOM 764 N N . ILE A 1 102 ? -0.937 -0.476 8.198 1.00 89.88 102 ILE A N 1
ATOM 765 C CA . ILE A 1 102 ? -0.554 0.703 7.402 1.00 89.88 102 ILE A CA 1
ATOM 766 C C . ILE A 1 102 ? 0.725 0.419 6.602 1.00 89.88 102 ILE A C 1
ATOM 768 O O . ILE A 1 102 ? 0.792 0.704 5.405 1.00 89.88 102 ILE A O 1
ATOM 772 N N . LEU A 1 103 ? 1.729 -0.190 7.239 1.00 90.06 103 LEU A N 1
ATOM 773 C CA . LEU A 1 103 ? 2.968 -0.587 6.568 1.00 90.06 103 LEU A CA 1
ATOM 774 C C . LEU A 1 103 ? 2.729 -1.696 5.536 1.00 90.06 103 LEU A C 1
ATOM 776 O O . LEU A 1 103 ? 3.277 -1.633 4.437 1.00 90.06 103 LEU A O 1
ATOM 780 N N . ILE A 1 104 ? 1.871 -2.671 5.850 1.00 90.12 104 ILE A N 1
ATOM 781 C CA . ILE A 1 104 ? 1.461 -3.715 4.903 1.00 90.12 104 ILE A CA 1
ATOM 782 C C . ILE A 1 104 ? 0.787 -3.088 3.676 1.00 90.12 104 ILE A C 1
ATOM 784 O O . ILE A 1 104 ? 1.109 -3.481 2.558 1.00 90.12 104 ILE A O 1
ATOM 788 N N . MET A 1 105 ? -0.079 -2.084 3.851 1.00 93.25 105 MET A N 1
ATOM 789 C CA . MET A 1 105 ? -0.720 -1.365 2.743 1.00 93.25 105 MET A CA 1
ATOM 790 C C . MET A 1 105 ? 0.293 -0.618 1.881 1.00 93.25 105 MET A C 1
ATOM 792 O O . MET A 1 105 ? 0.227 -0.701 0.656 1.00 93.25 105 MET A O 1
ATOM 796 N N . LEU A 1 106 ? 1.263 0.062 2.499 1.00 93.69 106 LEU A N 1
ATOM 797 C CA . LEU A 1 106 ? 2.355 0.717 1.779 1.00 93.69 106 LEU A CA 1
ATOM 798 C C . LEU A 1 106 ? 3.137 -0.293 0.924 1.00 93.69 106 LEU A C 1
ATOM 800 O O . LEU A 1 106 ? 3.340 -0.074 -0.272 1.00 93.69 106 LEU A O 1
ATOM 804 N N . CYS A 1 107 ? 3.537 -1.422 1.515 1.00 92.69 107 CYS A N 1
ATOM 805 C CA . CYS A 1 107 ? 4.240 -2.479 0.797 1.00 92.69 107 CYS A CA 1
ATOM 806 C C . CYS A 1 107 ? 3.380 -3.090 -0.313 1.00 92.69 107 CYS A C 1
ATOM 808 O O . CYS A 1 107 ? 3.885 -3.304 -1.411 1.00 92.69 107 CYS A O 1
ATOM 810 N N . LEU A 1 108 ? 2.089 -3.319 -0.067 1.00 92.38 108 LEU A N 1
ATOM 811 C CA . LEU A 1 108 ? 1.161 -3.856 -1.059 1.00 92.38 108 LEU A CA 1
ATOM 812 C C . LEU A 1 108 ? 1.013 -2.908 -2.254 1.00 92.38 108 LEU A C 1
ATOM 814 O O . LEU A 1 108 ? 1.041 -3.354 -3.399 1.00 92.38 108 LEU A O 1
ATOM 818 N N . GLY A 1 109 ? 0.936 -1.600 -1.997 1.00 93.69 109 GLY A N 1
ATOM 819 C CA . GLY A 1 109 ? 0.943 -0.571 -3.032 1.00 93.69 109 GLY A CA 1
ATOM 820 C C . GLY A 1 109 ? 2.191 -0.660 -3.904 1.00 93.69 109 GLY A C 1
ATOM 821 O O . GLY A 1 109 ? 2.095 -0.697 -5.130 1.00 93.69 109 GLY A O 1
ATOM 822 N N . TYR A 1 110 ? 3.360 -0.793 -3.281 1.00 92.56 110 TYR A N 1
ATOM 823 C CA . TYR A 1 110 ? 4.622 -0.936 -4.003 1.00 92.56 110 TYR A CA 1
ATOM 824 C C . TYR A 1 110 ? 4.678 -2.263 -4.784 1.00 92.56 110 TYR A C 1
ATOM 826 O O . TYR A 1 110 ? 4.941 -2.273 -5.985 1.00 92.56 110 TYR A O 1
ATOM 834 N N . VAL A 1 111 ? 4.345 -3.396 -4.171 1.00 90.62 111 VAL A N 1
ATOM 835 C CA . VAL A 1 111 ? 4.312 -4.688 -4.876 1.00 90.62 111 VAL A CA 1
ATOM 836 C C . VAL A 1 111 ? 3.370 -4.630 -6.081 1.00 90.62 111 VAL A C 1
ATOM 838 O O . VAL A 1 111 ? 3.730 -5.110 -7.153 1.00 90.62 111 VAL A O 1
ATOM 841 N N . SER A 1 112 ? 2.214 -3.971 -5.948 1.00 90.88 112 SER A N 1
ATOM 842 C CA . SER A 1 112 ? 1.283 -3.758 -7.059 1.00 90.88 112 SER A CA 1
ATOM 843 C C . SER A 1 112 ? 1.907 -2.945 -8.201 1.00 90.88 112 SER A C 1
ATOM 845 O O . SER A 1 112 ? 1.708 -3.273 -9.371 1.00 90.88 112 SER A O 1
ATOM 847 N N . HIS A 1 113 ? 2.726 -1.939 -7.867 1.00 90.00 113 HIS A N 1
ATOM 848 C CA . HIS A 1 113 ? 3.470 -1.138 -8.836 1.00 90.00 113 HIS A CA 1
ATOM 849 C C . HIS A 1 113 ? 4.478 -1.992 -9.606 1.00 90.00 113 HIS A C 1
ATOM 851 O O . HIS A 1 113 ? 4.464 -2.022 -10.835 1.00 90.00 113 HIS A O 1
ATOM 857 N N . LEU A 1 114 ? 5.314 -2.746 -8.890 1.00 88.00 114 LEU A N 1
ATOM 858 C CA . LEU A 1 114 ? 6.320 -3.619 -9.501 1.00 88.00 114 LEU A CA 1
ATOM 859 C C . LEU A 1 114 ? 5.690 -4.733 -10.338 1.00 88.00 114 LEU A C 1
ATOM 861 O O . LEU A 1 114 ? 6.214 -5.086 -11.394 1.00 88.00 114 LEU A O 1
ATOM 865 N N . PHE A 1 115 ? 4.559 -5.271 -9.882 1.00 87.00 115 PHE A N 1
ATOM 866 C CA . PHE A 1 115 ? 3.810 -6.281 -10.614 1.00 87.00 115 PHE A CA 1
ATOM 867 C C . PHE A 1 115 ? 3.337 -5.744 -11.967 1.00 87.00 115 PHE A C 1
ATOM 869 O O . PHE A 1 115 ? 3.585 -6.375 -12.993 1.00 87.00 115 PHE A O 1
ATOM 876 N N . LEU A 1 116 ? 2.722 -4.558 -11.988 1.00 86.00 116 LEU A N 1
ATOM 877 C CA . LEU A 1 116 ? 2.262 -3.930 -13.227 1.00 86.00 116 LEU A CA 1
ATOM 878 C C . LEU A 1 116 ? 3.410 -3.574 -14.174 1.00 86.00 116 LEU A C 1
ATOM 880 O O . LEU A 1 116 ? 3.273 -3.759 -15.383 1.00 86.00 116 LEU A O 1
ATOM 884 N N . ASP A 1 117 ? 4.544 -3.122 -13.641 1.00 81.19 117 ASP A N 1
ATOM 885 C CA . ASP A 1 117 ? 5.748 -2.876 -14.438 1.00 81.19 117 ASP A CA 1
ATOM 886 C C . ASP A 1 117 ? 6.358 -4.158 -15.027 1.00 81.19 117 ASP A C 1
ATOM 888 O O . ASP A 1 117 ? 7.014 -4.111 -16.070 1.00 81.19 117 ASP A O 1
ATOM 892 N 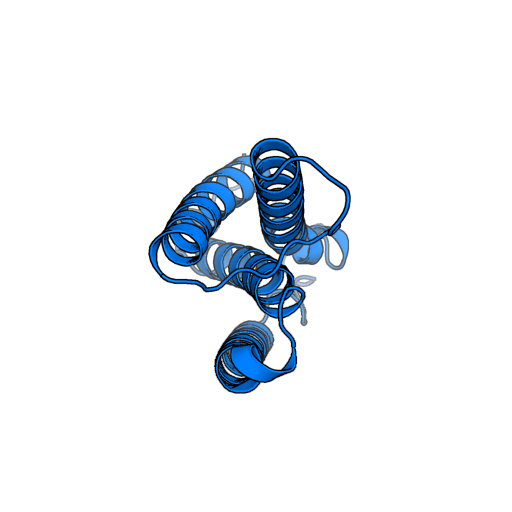N . GLY A 1 118 ? 6.121 -5.309 -14.392 1.00 77.94 118 GLY A N 1
ATOM 893 C CA . GLY A 1 118 ? 6.553 -6.620 -14.868 1.00 77.94 118 GLY A CA 1
ATOM 894 C C . GLY A 1 118 ? 5.670 -7.228 -15.964 1.00 77.94 118 GLY A C 1
ATOM 895 O O . GLY A 1 118 ? 6.121 -8.141 -16.660 1.00 77.94 118 GLY A O 1
ATOM 896 N N . LEU A 1 119 ? 4.434 -6.750 -16.147 1.00 78.62 119 LEU A N 1
ATOM 897 C CA . LEU A 1 119 ? 3.522 -7.300 -17.150 1.00 78.62 119 LEU A CA 1
ATOM 898 C C . LEU A 1 119 ? 3.948 -6.895 -18.574 1.0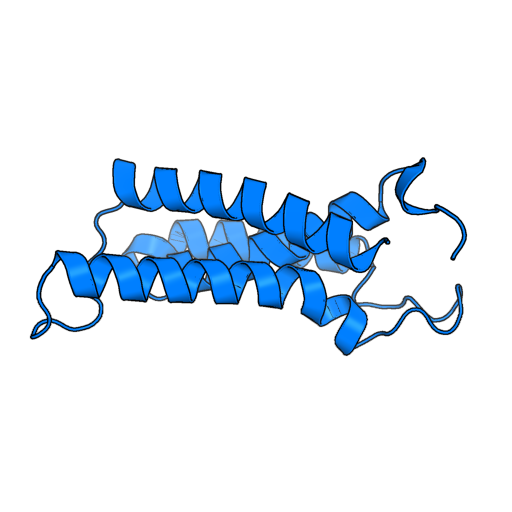0 78.62 119 LEU A C 1
ATOM 900 O O . LEU A 1 119 ? 4.322 -5.743 -18.809 1.00 78.62 119 LEU A O 1
ATOM 904 N N . PRO A 1 120 ? 3.820 -7.791 -19.572 1.00 61.88 120 PRO A N 1
ATOM 905 C CA . PRO A 1 120 ? 4.185 -7.494 -20.961 1.00 61.88 120 PRO A CA 1
ATOM 906 C C . PRO A 1 120 ? 3.382 -6.321 -21.553 1.00 61.88 120 PRO A C 1
ATOM 908 O O . PRO A 1 120 ? 3.893 -5.600 -22.406 1.00 61.88 120 PRO A O 1
ATOM 911 N N . PHE A 1 121 ? 2.172 -6.077 -21.041 1.00 58.22 121 PHE A N 1
ATOM 912 C CA . PHE A 1 121 ? 1.310 -4.945 -21.403 1.00 58.22 121 PHE A CA 1
ATOM 913 C C . PHE A 1 121 ? 1.615 -3.652 -20.620 1.00 58.22 121 PHE A C 1
ATOM 915 O O . PHE A 1 121 ? 1.127 -2.587 -20.982 1.00 58.22 121 PHE A O 1
ATOM 922 N N . GLY A 1 122 ? 2.442 -3.710 -19.568 1.00 51.97 122 GLY A N 1
ATOM 923 C CA . GLY A 1 122 ? 2.897 -2.538 -18.805 1.00 51.97 122 GLY A CA 1
ATOM 924 C C . GLY A 1 122 ? 3.892 -1.658 -19.572 1.00 51.97 122 GLY A C 1
ATOM 925 O O . GLY A 1 122 ? 4.137 -0.515 -19.189 1.00 51.97 122 GLY A O 1
ATOM 926 N N . LYS A 1 123 ? 4.414 -2.167 -20.698 1.00 51.69 123 LYS A N 1
ATOM 927 C CA . LYS A 1 123 ? 5.261 -1.455 -21.667 1.00 51.69 123 LYS A CA 1
ATOM 928 C C . LYS A 1 123 ? 4.459 -0.690 -22.730 1.00 51.69 123 LYS A C 1
ATOM 930 O O . LYS A 1 123 ? 4.960 -0.507 -23.839 1.00 51.69 123 LYS A O 1
ATOM 935 N N . LEU A 1 124 ? 3.216 -0.298 -22.442 1.00 45.44 124 LEU A N 1
ATOM 936 C CA . LEU A 1 124 ? 2.466 0.572 -23.351 1.00 45.44 124 LEU A CA 1
ATOM 937 C C . LEU A 1 124 ? 3.300 1.842 -23.616 1.00 45.44 124 LEU A C 1
ATOM 939 O O . LEU A 1 124 ? 3.792 2.427 -22.646 1.00 45.44 124 LEU A O 1
ATOM 943 N N . PRO A 1 125 ? 3.531 2.209 -24.893 1.00 43.59 125 PRO A N 1
ATOM 944 C CA . PRO A 1 125 ? 4.297 3.398 -25.246 1.00 43.59 125 PRO A CA 1
ATOM 945 C C . PRO A 1 125 ? 3.634 4.640 -24.640 1.00 43.59 125 PRO A C 1
ATOM 947 O O . PRO A 1 125 ? 2.414 4.658 -24.464 1.00 43.59 125 PRO A O 1
ATOM 950 N N . ASP A 1 126 ? 4.479 5.599 -24.258 1.00 50.53 126 ASP A N 1
ATOM 951 C CA . ASP A 1 126 ? 4.115 6.812 -23.515 1.00 50.53 126 ASP A CA 1
ATOM 952 C C . ASP A 1 126 ? 2.957 7.605 -24.140 1.00 50.53 126 ASP A C 1
ATOM 954 O O . ASP A 1 126 ? 2.933 7.750 -25.385 1.00 50.53 126 ASP A O 1
#

Foldseek 3Di:
DLLVVLLVLLCVQLVVLLVCCVVPNPADQPDPVDDPVVSSVVLSVLLSVLLSCLLCVLCVVQPPPDVVRSPDLLDPVVLVVLVVVLVVLVVCCVVVHSVSSSSNSNSSSNNSNSVLCPDPCSPDPD

pLDDT: mean 83.29, std 11.32, range [43.59, 95.88]

Radius of gyration: 15.77 Å; chains: 1; bounding box: 35×22×48 Å

Sequence (126 aa):
MRKFTHAVFALILGGGALALVFAYGDIPPLIPQVPPLLDSVLFAGLCLVAVMAGARLPDLIEPGINRGHRGLFHSKGMAFLLIGCMVILMFLYSRLGFYSPILIMLCLGYVSHLFLDGLPFGKLPD